Protein AF-X1PHD5-F1 (afdb_monomer)

Organism: NCBI:txid412755

Secondary structure (DSSP, 8-state):
-EEEEETTEEEEEEETTEEEESS-GGGSS-THHHHHHHHHHHTT-

Foldseek 3Di:
DQDDDDPNHGAWDDDQLDTDGPDDPPVDPDCPVVVVNVVSVVVVD

InterPro domains:
  IPR002161 Pyridoxal 5'-phosphate synthase subunit PdxT/SNO [PF01174] (2-41)
  IPR002161 Pyridoxal 5'-phosphate synthase subunit PdxT/SNO [PS51130] (1-42)
  IPR029062 Class I glutamine amidotransferase-like [G3DSA:3.40.50.880] (1-45)
  IPR029062 Class I glutamine amidotransferase-like [SSF52317] (3-41)

Nearest PDB structures (foldseek):
  4wxy-assembly1_L  TM=1.001E+00  e=2.905E-02  Geobacillus kaustophilus HTA426
  4wxy-assembly1_F  TM=1.000E+00  e=2.905E-02  Geobacillus kaustophilus HTA426
  1r9g-assembly2_B  TM=9.893E-01  e=5.232E-02  Bacillus subtilis
  2nv0-assembly2_B  TM=9.883E-01  e=6.060E-02  Bacillus subtilis

Solvent-accessible surface area (backbone atoms only — not comparable to full-atom values): 2926 Å² total; per-residue (Å²): 89,82,75,40,69,58,97,88,39,80,42,27,36,40,56,92,94,46,76,50,62,80,66,67,70,82,82,49,97,59,57,64,66,60,52,51,52,50,58,52,52,66,73,74,109

Radius of gyration: 11.19 Å; Cα contacts (8 Å, |Δi|>4): 41; chains: 1; bounding box: 22×30×21 Å

Sequence (45 aa):
ETLAKVDGKIVMAQQKNLLVSSFHPELSDDNRIHNYFLNLVDKIL

Mean predicted aligned error: 2.55 Å

Structure (mmCIF, N/CA/C/O backbone):
data_AF-X1PHD5-F1
#
_entry.id   AF-X1PHD5-F1
#
loop_
_atom_site.group_PDB
_atom_site.id
_atom_site.type_symbol
_atom_site.label_atom_id
_atom_site.label_alt_id
_atom_site.label_comp_id
_atom_site.label_asym_id
_atom_site.label_entity_id
_atom_site.label_seq_id
_atom_site.pdbx_PDB_ins_code
_atom_site.Cartn_x
_atom_site.Cartn_y
_atom_site.Cartn_z
_atom_site.occupancy
_atom_site.B_iso_or_equiv
_atom_site.auth_seq_id
_atom_site.auth_comp_id
_atom_site.auth_asym_id
_atom_site.auth_atom_id
_atom_site.pdbx_PDB_model_num
ATOM 1 N N . GLU A 1 1 ? -6.715 -6.302 6.473 1.00 95.56 1 GLU A N 1
ATOM 2 C CA . GLU A 1 1 ? -7.026 -6.660 5.082 1.00 95.56 1 GLU A CA 1
ATOM 3 C C . GLU A 1 1 ? -5.743 -6.951 4.316 1.00 95.56 1 GLU A C 1
ATOM 5 O O . GLU A 1 1 ? -4.728 -6.300 4.553 1.00 95.56 1 GLU A O 1
ATOM 10 N N . THR A 1 2 ? -5.772 -7.955 3.441 1.00 98.12 2 THR A N 1
ATOM 11 C CA . THR A 1 2 ? -4.685 -8.226 2.492 1.00 98.12 2 THR A CA 1
ATOM 12 C C . THR A 1 2 ? -4.926 -7.412 1.227 1.00 98.12 2 THR A C 1
ATOM 14 O O . THR A 1 2 ? -5.965 -7.587 0.603 1.00 98.12 2 THR A O 1
ATOM 17 N N . LEU A 1 3 ? -3.966 -6.567 0.843 1.00 98.12 3 LEU A N 1
ATOM 18 C CA . LEU A 1 3 ? -4.102 -5.659 -0.303 1.00 98.12 3 LEU A CA 1
ATOM 19 C C . LEU A 1 3 ? -3.416 -6.195 -1.566 1.00 98.12 3 LEU A C 1
ATOM 21 O O . LEU A 1 3 ? -3.893 -5.958 -2.670 1.00 98.12 3 LEU A O 1
ATOM 25 N N . ALA A 1 4 ? -2.313 -6.937 -1.417 1.00 98.25 4 ALA A N 1
ATOM 26 C CA . ALA A 1 4 ? -1.604 -7.543 -2.543 1.00 98.25 4 ALA A CA 1
ATOM 27 C C . ALA A 1 4 ? -0.917 -8.862 -2.162 1.00 98.25 4 ALA A C 1
ATOM 29 O O . ALA A 1 4 ? -0.481 -9.057 -1.019 1.00 98.25 4 ALA A O 1
ATOM 30 N N . LYS A 1 5 ? -0.790 -9.755 -3.151 1.00 98.50 5 LYS A N 1
ATOM 31 C CA . LYS A 1 5 ? -0.044 -11.015 -3.054 1.00 98.50 5 LYS A CA 1
ATOM 32 C C . LYS A 1 5 ? 0.848 -11.218 -4.278 1.00 98.50 5 LYS A C 1
ATOM 34 O O . LYS A 1 5 ? 0.433 -10.896 -5.386 1.00 98.50 5 LYS A O 1
ATOM 39 N N . VAL A 1 6 ? 2.021 -11.810 -4.070 1.00 98.50 6 VAL A N 1
ATOM 40 C CA . VAL A 1 6 ? 2.933 -12.296 -5.123 1.00 98.50 6 VAL A CA 1
ATOM 41 C C . VAL A 1 6 ? 3.316 -13.727 -4.760 1.00 98.50 6 VAL A C 1
ATOM 43 O O . VAL A 1 6 ? 3.649 -13.994 -3.607 1.00 98.50 6 VAL A O 1
ATOM 46 N N . ASP A 1 7 ? 3.187 -14.663 -5.701 1.00 97.94 7 ASP A N 1
ATOM 47 C CA . ASP A 1 7 ? 3.450 -16.098 -5.492 1.00 97.94 7 ASP A CA 1
ATOM 48 C C . ASP A 1 7 ? 2.759 -16.683 -4.246 1.00 97.94 7 ASP A C 1
ATOM 50 O O . ASP A 1 7 ? 3.330 -17.445 -3.466 1.00 97.94 7 ASP A O 1
ATOM 54 N N . GLY A 1 8 ? 1.516 -16.256 -4.001 1.00 97.56 8 GLY A N 1
ATOM 55 C CA . GLY A 1 8 ? 0.721 -16.675 -2.842 1.00 97.56 8 GLY A CA 1
ATOM 56 C C . GLY A 1 8 ? 1.126 -16.041 -1.503 1.00 97.56 8 GLY A C 1
ATOM 57 O O . GLY A 1 8 ? 0.401 -16.204 -0.520 1.00 97.56 8 GLY A O 1
ATOM 58 N N . LYS A 1 9 ? 2.219 -15.271 -1.450 1.00 98.31 9 LYS A N 1
ATOM 59 C CA . LYS A 1 9 ? 2.696 -14.569 -0.249 1.00 98.31 9 LYS A CA 1
ATOM 60 C C . LYS A 1 9 ? 2.097 -13.170 -0.167 1.00 98.31 9 LYS A C 1
ATOM 62 O O . LYS A 1 9 ? 1.967 -12.487 -1.178 1.00 98.31 9 LYS A O 1
ATOM 67 N N . ILE A 1 10 ? 1.735 -12.732 1.038 1.00 98.56 10 ILE A N 1
ATOM 68 C CA . ILE A 1 10 ? 1.238 -11.370 1.280 1.00 98.56 10 ILE A CA 1
ATOM 69 C C . ILE A 1 10 ? 2.418 -10.402 1.198 1.00 98.56 10 ILE A C 1
ATOM 71 O O . ILE A 1 10 ? 3.378 -10.558 1.946 1.00 98.56 10 ILE A O 1
ATOM 75 N N . VAL A 1 11 ? 2.322 -9.405 0.319 1.00 98.56 11 VAL A N 1
ATOM 76 C CA . VAL A 1 11 ? 3.374 -8.385 0.130 1.00 98.56 11 VAL A CA 1
ATOM 77 C C . VAL A 1 11 ? 2.927 -6.982 0.535 1.00 98.56 11 VAL A C 1
ATOM 79 O O . VAL A 1 11 ? 3.759 -6.102 0.731 1.00 98.56 11 VAL A O 1
ATOM 82 N N . MET A 1 12 ? 1.618 -6.767 0.692 1.00 98.56 12 MET A N 1
ATOM 83 C CA . MET A 1 12 ? 1.044 -5.523 1.202 1.00 98.56 12 MET A CA 1
ATOM 84 C C . MET A 1 12 ? -0.239 -5.821 1.973 1.00 98.56 12 MET A C 1
ATOM 86 O O . MET A 1 12 ? -1.084 -6.611 1.532 1.00 98.56 12 MET A O 1
ATOM 90 N N . ALA A 1 13 ? -0.389 -5.189 3.130 1.00 98.50 13 ALA A N 1
ATOM 91 C CA . ALA A 1 13 ? -1.540 -5.365 4.000 1.00 98.50 13 ALA A CA 1
ATOM 92 C C . ALA A 1 13 ? -1.835 -4.085 4.782 1.00 98.50 13 ALA A C 1
ATOM 94 O O . ALA A 1 13 ? -0.967 -3.235 4.972 1.00 98.50 13 ALA A O 1
ATOM 95 N N . GLN A 1 14 ? -3.064 -3.987 5.273 1.00 98.00 14 GLN A N 1
ATOM 96 C CA . GLN A 1 14 ? -3.493 -2.914 6.158 1.00 98.00 14 GLN A CA 1
ATOM 97 C C . GLN A 1 14 ? -4.205 -3.483 7.382 1.00 98.00 14 GLN A C 1
ATOM 99 O O . GLN A 1 14 ? -5.024 -4.398 7.272 1.00 98.00 14 GLN A O 1
ATOM 104 N N . GLN A 1 15 ? -3.959 -2.904 8.551 1.00 97.12 15 GLN A N 1
ATOM 105 C CA . GLN A 1 15 ? -4.726 -3.170 9.762 1.00 97.12 15 GLN A CA 1
ATOM 106 C C . GLN A 1 15 ? -5.036 -1.856 10.474 1.00 97.12 15 GLN A C 1
ATOM 108 O O . GLN A 1 15 ? -4.139 -1.197 10.990 1.00 97.12 15 GLN A O 1
ATOM 113 N N . LYS A 1 16 ? -6.323 -1.490 10.537 1.00 93.69 16 LYS A N 1
ATOM 114 C CA . LYS A 1 16 ? -6.766 -0.177 11.035 1.00 93.69 16 LYS A CA 1
ATOM 11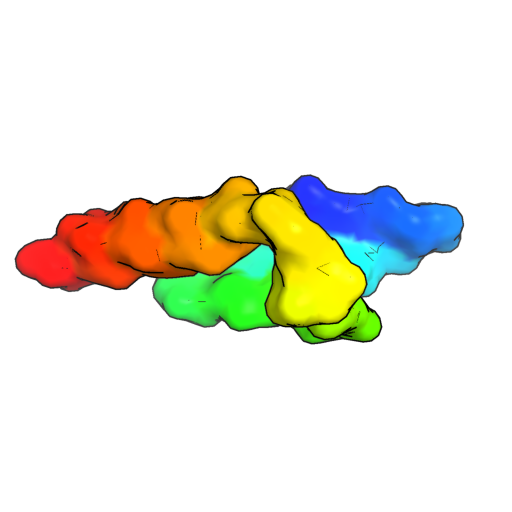5 C C . LYS A 1 16 ? -6.022 0.947 10.289 1.00 93.69 16 LYS A C 1
ATOM 117 O O . LYS A 1 16 ? -6.101 1.010 9.066 1.00 93.69 16 LYS A O 1
ATOM 122 N N . ASN A 1 17 ? -5.295 1.792 11.008 1.00 93.50 17 ASN A N 1
ATOM 123 C CA . ASN A 1 17 ? -4.480 2.890 10.494 1.00 93.50 17 ASN A CA 1
ATOM 124 C C . ASN A 1 17 ? -3.040 2.484 10.128 1.00 93.50 17 ASN A C 1
ATOM 126 O O . ASN A 1 17 ? -2.248 3.343 9.755 1.00 93.50 17 ASN A O 1
ATOM 130 N N . LEU A 1 18 ? -2.677 1.205 10.253 1.00 96.50 18 LEU A N 1
ATOM 131 C CA . LEU A 1 18 ? -1.348 0.711 9.909 1.00 96.50 18 LEU A CA 1
ATOM 132 C C . LEU A 1 18 ? -1.339 0.146 8.486 1.00 96.50 18 LEU A C 1
ATOM 134 O O . LEU A 1 18 ? -2.072 -0.800 8.195 1.00 96.50 18 LEU A O 1
ATOM 138 N N . LEU A 1 19 ? -0.478 0.695 7.630 1.00 97.88 19 LEU A N 1
ATOM 139 C CA . LEU A 1 19 ? -0.191 0.197 6.286 1.00 97.88 19 LEU A CA 1
ATOM 140 C C . LEU A 1 19 ? 1.222 -0.394 6.262 1.00 97.88 19 LEU A C 1
ATOM 142 O O . LEU A 1 19 ? 2.160 0.252 6.722 1.00 97.88 19 LEU A O 1
ATOM 146 N N . VAL A 1 20 ? 1.378 -1.611 5.739 1.00 98.00 20 VAL A N 1
ATOM 147 C CA . VAL A 1 20 ? 2.678 -2.295 5.656 1.00 98.00 20 VAL A CA 1
ATOM 148 C C . VAL A 1 20 ? 2.908 -2.869 4.264 1.00 98.00 20 VAL A C 1
ATOM 150 O O . VAL A 1 20 ? 1.975 -3.343 3.609 1.00 98.00 20 VAL A O 1
ATOM 153 N N . SER A 1 21 ? 4.168 -2.870 3.832 1.00 98.31 21 SER A N 1
ATOM 154 C CA . SER A 1 21 ? 4.616 -3.528 2.604 1.00 98.31 21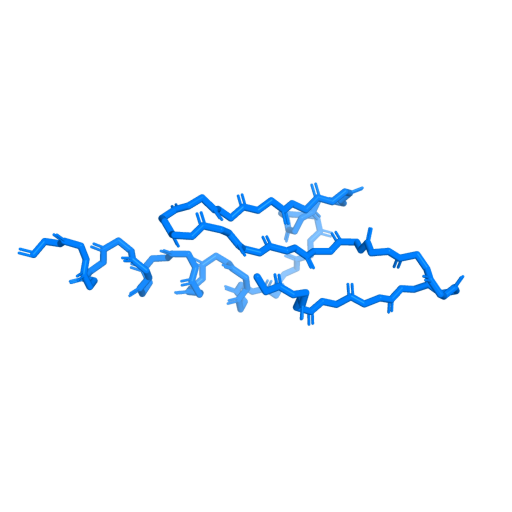 SER A CA 1
ATOM 155 C C . SER A 1 21 ? 5.958 -4.223 2.827 1.00 98.31 21 SER A C 1
ATOM 157 O O . SER A 1 21 ? 6.735 -3.806 3.683 1.00 98.31 21 SER A O 1
ATOM 159 N N . SER A 1 22 ? 6.213 -5.303 2.089 1.00 98.38 22 SER A N 1
ATOM 160 C CA . SER A 1 22 ? 7.491 -6.033 2.106 1.00 98.38 22 SER A CA 1
ATOM 161 C C . SER A 1 22 ? 8.435 -5.605 0.977 1.00 98.38 22 SER A C 1
ATOM 163 O O . SER A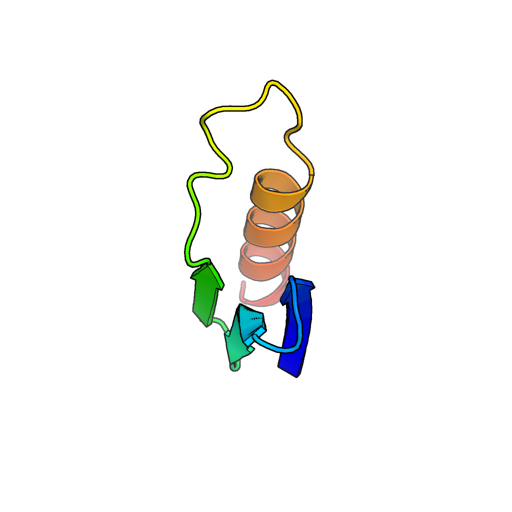 1 22 ? 9.382 -6.321 0.661 1.00 98.38 22 SER A O 1
ATOM 165 N N . PHE A 1 23 ? 8.122 -4.503 0.305 1.00 97.94 23 PHE A N 1
ATOM 166 C CA . PHE A 1 23 ? 8.862 -3.951 -0.822 1.00 97.9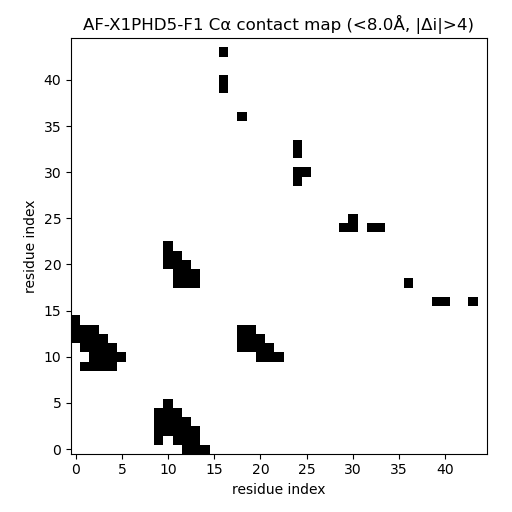4 23 PHE A CA 1
ATOM 167 C C . PHE A 1 23 ? 8.990 -2.437 -0.643 1.00 97.94 23 PHE A C 1
ATOM 169 O O . PHE A 1 23 ? 8.441 -1.872 0.298 1.00 97.94 23 PHE A O 1
ATOM 176 N N . HIS A 1 24 ? 9.722 -1.804 -1.552 1.00 98.12 24 HIS A N 1
ATOM 177 C CA . HIS A 1 24 ? 10.038 -0.382 -1.510 1.00 98.12 24 HIS A CA 1
ATOM 178 C C . HIS A 1 24 ? 9.177 0.387 -2.525 1.00 98.12 24 HIS A C 1
ATOM 180 O O . HIS A 1 24 ? 9.570 0.482 -3.693 1.00 98.12 24 HIS A O 1
ATOM 186 N N . PRO A 1 25 ? 7.978 0.879 -2.148 1.00 97.44 25 PRO A N 1
ATOM 187 C CA . PRO A 1 25 ? 7.109 1.625 -3.062 1.00 97.44 25 PRO A CA 1
ATOM 188 C C . PRO A 1 25 ? 7.746 2.924 -3.581 1.00 97.44 25 PRO A C 1
ATOM 190 O O . PRO A 1 25 ? 7.281 3.465 -4.576 1.00 97.44 25 PRO A O 1
ATOM 193 N N . GLU A 1 26 ? 8.795 3.425 -2.928 1.00 98.12 26 GLU A N 1
ATOM 194 C CA . GLU A 1 26 ? 9.570 4.606 -3.312 1.00 98.12 26 GLU A CA 1
ATOM 195 C C . GLU A 1 26 ? 10.549 4.371 -4.470 1.00 98.12 26 GLU A C 1
ATOM 197 O O . GLU A 1 26 ? 11.029 5.332 -5.063 1.00 98.12 26 GLU A O 1
ATOM 202 N N . LEU A 1 27 ? 10.852 3.114 -4.815 1.00 98.19 27 LEU A N 1
ATOM 203 C CA . LEU A 1 27 ? 11.771 2.771 -5.911 1.00 98.19 27 LEU A CA 1
ATOM 204 C C . LEU A 1 27 ? 11.066 2.659 -7.276 1.00 98.19 27 LEU A C 1
ATOM 206 O O . LEU A 1 27 ? 11.575 2.020 -8.195 1.00 98.19 27 LEU A O 1
ATOM 210 N N . SER A 1 28 ? 9.889 3.269 -7.408 1.00 96.19 28 SER A N 1
ATOM 211 C CA . SER A 1 28 ? 9.117 3.385 -8.644 1.00 96.19 28 SER A CA 1
ATOM 212 C C . SER A 1 28 ? 8.577 4.807 -8.759 1.00 96.19 28 SER A C 1
ATOM 214 O O . SER A 1 28 ? 8.173 5.389 -7.759 1.00 96.19 28 SER A O 1
ATOM 216 N N . ASP A 1 29 ? 8.428 5.326 -9.978 1.00 97.75 29 ASP A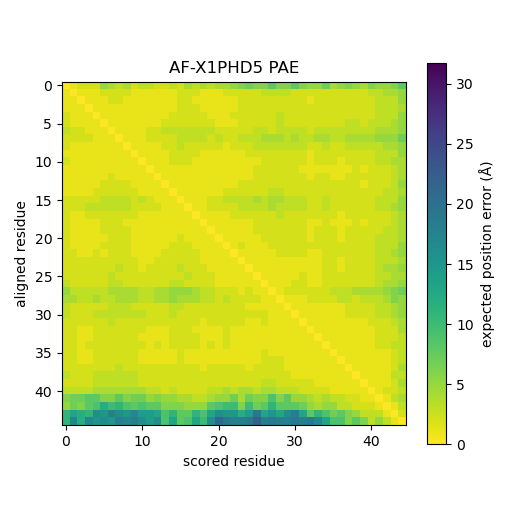 N 1
ATOM 217 C CA . ASP A 1 29 ? 7.794 6.636 -10.226 1.00 97.75 29 ASP A CA 1
ATOM 218 C C . ASP A 1 29 ? 6.256 6.623 -10.027 1.00 97.75 29 ASP A C 1
ATOM 220 O O . ASP A 1 29 ? 5.554 7.583 -10.351 1.00 97.75 29 ASP A O 1
ATOM 224 N N . ASP A 1 30 ? 5.700 5.521 -9.511 1.00 98.12 30 ASP A N 1
ATOM 225 C CA . ASP A 1 30 ? 4.262 5.325 -9.332 1.00 98.12 30 ASP A CA 1
ATOM 226 C C . ASP A 1 30 ? 3.853 5.630 -7.887 1.00 98.12 30 ASP A C 1
ATOM 228 O O . ASP A 1 30 ? 4.075 4.852 -6.958 1.00 98.12 30 ASP A O 1
ATOM 232 N N . ASN A 1 31 ? 3.179 6.762 -7.706 1.00 97.81 31 ASN A N 1
ATOM 233 C CA . ASN A 1 31 ? 2.833 7.285 -6.388 1.00 97.81 31 ASN A CA 1
ATOM 234 C C . ASN A 1 31 ? 1.503 6.764 -5.822 1.00 97.81 31 ASN A C 1
ATOM 236 O O . ASN A 1 31 ? 1.035 7.270 -4.801 1.00 97.81 31 ASN A O 1
ATOM 240 N N . ARG A 1 32 ? 0.858 5.760 -6.433 1.00 98.06 32 ARG A N 1
ATOM 241 C CA . ARG A 1 32 ? -0.464 5.279 -5.980 1.00 98.06 3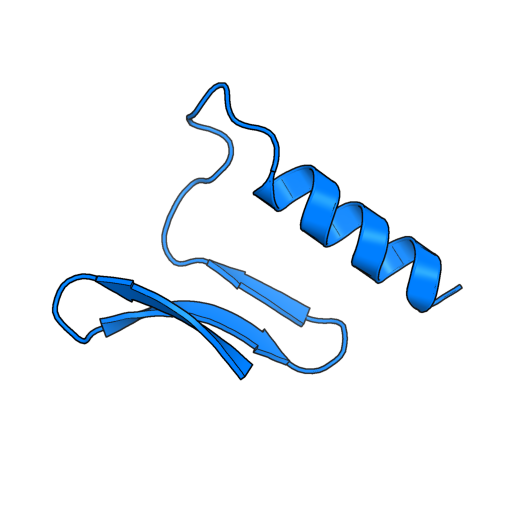2 ARG A CA 1
ATOM 242 C C . ARG A 1 32 ? -0.469 4.784 -4.533 1.00 98.06 32 ARG A C 1
ATOM 244 O O . ARG A 1 32 ? -1.438 5.038 -3.822 1.00 98.06 32 ARG A O 1
ATOM 251 N N . ILE A 1 33 ? 0.598 4.125 -4.079 1.00 97.94 33 ILE A N 1
ATOM 252 C CA . ILE A 1 33 ? 0.700 3.628 -2.694 1.00 97.94 33 ILE A CA 1
ATOM 253 C C . ILE A 1 33 ? 0.863 4.788 -1.705 1.00 97.94 33 ILE A C 1
ATOM 255 O O . ILE A 1 33 ? 0.198 4.811 -0.671 1.00 97.94 33 ILE A O 1
ATOM 259 N N . HIS A 1 34 ? 1.682 5.785 -2.046 1.00 97.75 34 HIS A N 1
ATOM 260 C CA . HIS A 1 34 ? 1.840 6.993 -1.236 1.00 97.75 34 HIS A CA 1
ATOM 261 C C . HIS A 1 34 ? 0.522 7.776 -1.142 1.00 97.75 34 HIS A C 1
ATOM 263 O O . HIS A 1 34 ? 0.090 8.121 -0.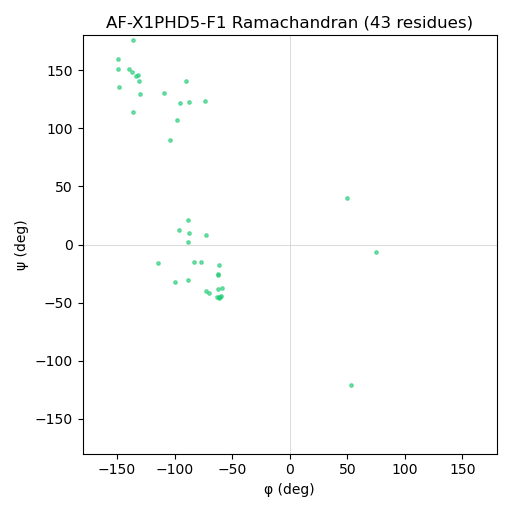046 1.00 97.75 34 HIS A O 1
ATOM 269 N N . ASN A 1 35 ? -0.180 7.964 -2.263 1.00 97.94 35 ASN A N 1
ATOM 270 C CA . ASN A 1 35 ? -1.496 8.611 -2.279 1.00 97.94 35 ASN A CA 1
ATOM 271 C C . ASN A 1 35 ? -2.535 7.820 -1.473 1.00 97.94 35 ASN A C 1
ATOM 273 O O . ASN A 1 35 ? -3.356 8.404 -0.772 1.00 97.94 35 ASN A O 1
ATOM 277 N N . TYR A 1 36 ? -2.493 6.487 -1.536 1.00 97.25 36 TYR A N 1
ATOM 278 C CA . TYR A 1 36 ? -3.343 5.636 -0.709 1.00 97.25 36 TYR A CA 1
ATOM 279 C C . TYR A 1 36 ? -3.087 5.866 0.784 1.00 97.25 36 TYR A C 1
ATOM 281 O O . TYR A 1 36 ? -4.039 6.022 1.543 1.00 97.25 36 TYR A O 1
ATOM 289 N N . PHE A 1 37 ? -1.819 5.941 1.197 1.00 97.19 37 PHE A N 1
ATOM 290 C CA . PHE A 1 37 ? -1.452 6.240 2.579 1.00 97.19 37 PHE A CA 1
ATOM 291 C C . PHE A 1 37 ? -1.947 7.623 3.027 1.00 97.19 37 PHE A C 1
ATOM 293 O O . PHE A 1 37 ? -2.561 7.719 4.086 1.00 97.19 37 PHE A O 1
ATOM 300 N N . LEU A 1 38 ? -1.764 8.670 2.216 1.00 97.00 38 LEU A N 1
ATOM 301 C CA . LEU A 1 38 ? -2.260 10.017 2.537 1.00 97.00 38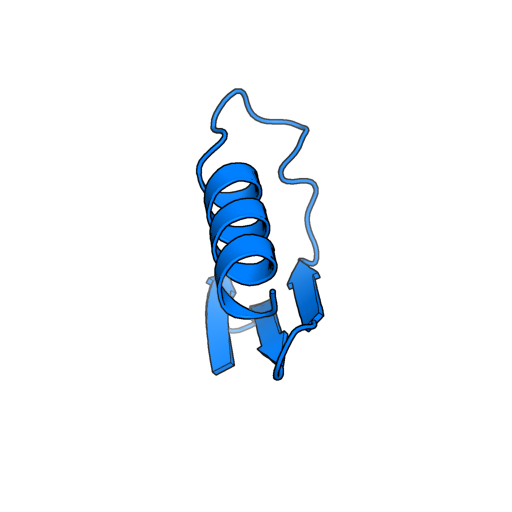 LEU A CA 1
ATOM 302 C C . LEU A 1 38 ? -3.786 10.037 2.717 1.00 97.00 38 LEU A C 1
ATOM 304 O O . LEU A 1 38 ? -4.282 10.537 3.721 1.00 97.00 38 LEU A O 1
ATOM 308 N N . ASN A 1 39 ? -4.523 9.366 1.829 1.00 95.75 39 ASN A N 1
ATOM 309 C CA . ASN A 1 39 ? -5.976 9.226 1.952 1.00 95.75 39 ASN A CA 1
ATOM 310 C C . ASN A 1 39 ? -6.413 8.470 3.222 1.00 95.75 39 ASN A C 1
ATOM 312 O O . ASN A 1 39 ? -7.552 8.624 3.663 1.00 95.75 39 ASN A O 1
ATOM 316 N N . LEU A 1 40 ? -5.566 7.601 3.791 1.00 94.38 40 LEU A N 1
ATOM 317 C CA . LEU A 1 40 ? -5.846 6.979 5.088 1.00 94.38 40 LEU A CA 1
ATOM 318 C C . LEU A 1 40 ? -5.676 7.979 6.231 1.00 94.38 40 LEU A C 1
ATOM 320 O O . LEU A 1 40 ? -6.492 7.963 7.147 1.00 94.38 40 LEU A O 1
ATOM 324 N N . VAL A 1 41 ? -4.653 8.838 6.175 1.00 93.75 41 VAL A N 1
ATOM 325 C CA . VAL A 1 41 ? -4.417 9.889 7.178 1.00 93.75 41 VAL A CA 1
ATOM 326 C C . VAL A 1 41 ? -5.588 10.868 7.216 1.00 93.75 41 VAL A C 1
ATOM 328 O O . VAL A 1 41 ? -6.113 11.131 8.295 1.00 93.75 41 VAL A O 1
ATOM 331 N N . ASP A 1 42 ? -6.070 11.307 6.052 1.00 91.50 42 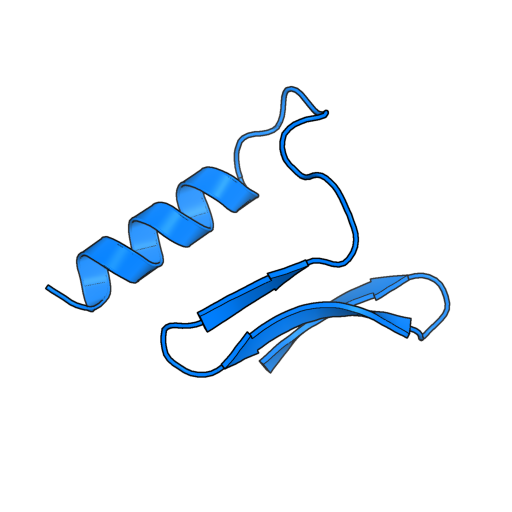ASP A N 1
ATOM 332 C CA . ASP A 1 42 ? -7.204 12.237 5.947 1.00 91.50 42 ASP A CA 1
ATOM 333 C C . ASP A 1 42 ? -8.511 11.673 6.520 1.00 91.50 42 ASP A C 1
ATOM 335 O O . ASP A 1 42 ? -9.375 12.429 6.942 1.00 91.50 42 ASP A O 1
ATOM 339 N N . LYS A 1 43 ? -8.678 10.345 6.543 1.00 83.88 43 LYS A N 1
ATOM 340 C CA . LYS A 1 43 ? -9.856 9.686 7.139 1.00 83.88 43 LYS A CA 1
ATOM 341 C C . LYS A 1 43 ? -9.760 9.504 8.653 1.00 83.88 43 LYS A C 1
ATOM 343 O O . LYS A 1 43 ? -10.747 9.108 9.271 1.00 83.88 43 LYS A O 1
ATOM 348 N N . ILE A 1 44 ? -8.565 9.650 9.223 1.00 74.31 44 ILE A N 1
ATOM 349 C CA . ILE A 1 44 ? -8.319 9.503 10.664 1.00 74.31 44 ILE A CA 1
ATOM 350 C C . ILE A 1 44 ? -8.522 10.840 11.387 1.00 74.31 44 ILE A C 1
ATOM 352 O O . ILE A 1 44 ? -8.893 10.826 12.562 1.00 74.31 44 ILE A O 1
ATOM 356 N N . LEU A 1 45 ? -8.254 11.954 10.700 1.00 58.50 45 LEU A N 1
ATOM 357 C CA . LEU A 1 45 ? -8.509 13.322 11.161 1.00 58.50 45 LEU A CA 1
ATOM 358 C C . LEU A 1 45 ? -9.998 13.681 11.046 1.00 58.50 45 LEU A C 1
ATOM 360 O O . LEU A 1 45 ? -10.463 14.429 11.935 1.00 58.50 45 LEU A O 1
#

pLDDT: mean 95.58, std 6.98, range [58.5, 98.56]